Protein AF-A0A7K4G2T4-F1 (afdb_monomer)

Secondary structure (DSSP, 8-state):
-HHHHHHHHHHHHHHTTHHHH---SEEEEEETTEEEEEEEETTEEEEEEE-TTS-TTHHHHHHHHHHT-

Solvent-accessible surface area (backbone atoms only — not comparable to full-atom values): 4242 Å² total; per-residue (Å²): 113,68,70,61,54,55,49,52,51,56,53,56,64,50,58,76,42,28,90,82,72,47,76,74,75,61,50,80,45,86,43,98,78,25,29,39,37,39,33,64,54,88,95,45,74,50,77,46,77,45,58,56,85,57,55,81,75,55,52,59,52,53,50,53,51,63,78,72,105

Mean predicted aligned error: 3.1 Å

Sequence (69 aa):
EMLLMELALRVTMRKEFDKQLGCVNFALASRERALAISFLINDDILYVVSEPDADYGMLPKKILQIIHS

pLDDT: mean 93.03, std 4.28, range [67.0, 96.94]

Nearest PDB structures (foldseek):
  7yh1-assembly2_C  TM=7.450E-01  e=5.685E-03  Promethearchaeum syntrophicum
  2zl1-assembly1_B  TM=8.046E-01  e=3.205E-02  unclassified
  3cpt-assembly1_B  TM=8.118E-01  e=4.707E-02  unclassified
  9jue-assembly1_E  TM=7.274E-01  e=5.704E-02  Promethearchaeum syntrophicum
  5x6u-assembly1_B  TM=7.319E-01  e=7.857E-02  Homo sapiens

Radius of gyration: 12.33 Å; Cα contacts (8 Å, |Δi|>4): 65; chains: 1; bounding box: 32×27×30 Å

Foldseek 3Di:
DVVVVVVVVVQVVVVVCCVPPNHDQKDWDQDPFWIWIWGDQPPDIDIDIDGNPPDPVPVSVVVSVVSVD

Structure (mmCIF, N/CA/C/O backbone):
data_AF-A0A7K4G2T4-F1
#
_entry.id   AF-A0A7K4G2T4-F1
#
loop_
_atom_site.group_PDB
_atom_site.id
_atom_site.type_symbol
_atom_site.label_atom_id
_atom_site.label_alt_id
_atom_site.label_comp_id
_atom_site.label_asym_id
_atom_site.label_entity_id
_atom_site.label_seq_id
_atom_site.pdbx_PDB_ins_code
_atom_site.Cartn_x
_atom_site.Cartn_y
_atom_site.Cartn_z
_atom_site.occupancy
_atom_site.B_iso_or_equiv
_atom_site.auth_seq_id
_atom_site.auth_comp_id
_atom_site.auth_asym_id
_atom_site.auth_atom_id
_atom_site.pdbx_PDB_model_num
ATOM 1 N N . GLU A 1 1 ? 7.794 -15.948 3.444 1.00 67.00 1 GLU A N 1
ATOM 2 C CA . GLU A 1 1 ? 7.164 -15.768 4.770 1.00 67.00 1 GLU A CA 1
ATOM 3 C C . GLU A 1 1 ? 7.396 -14.372 5.361 1.00 67.00 1 GLU A C 1
ATOM 5 O O . GLU A 1 1 ? 6.425 -13.663 5.589 1.00 67.00 1 GLU A O 1
ATOM 10 N N . MET A 1 2 ? 8.647 -13.904 5.496 1.00 92.94 2 MET A N 1
ATOM 11 C CA . MET A 1 2 ? 8.958 -12.590 6.100 1.00 92.94 2 MET A CA 1
ATOM 12 C C . MET A 1 2 ? 8.274 -11.375 5.447 1.00 92.94 2 MET A C 1
ATOM 14 O O . MET A 1 2 ? 7.916 -10.440 6.152 1.00 92.94 2 MET A O 1
ATOM 18 N N . LEU A 1 3 ? 8.066 -11.381 4.124 1.00 89.31 3 LEU A N 1
ATOM 19 C CA . LEU A 1 3 ? 7.422 -10.269 3.410 1.00 89.31 3 LEU A CA 1
ATOM 20 C C . LEU A 1 3 ? 5.982 -10.014 3.888 1.00 89.31 3 LEU A C 1
ATOM 22 O O . LEU A 1 3 ? 5.589 -8.866 4.068 1.00 89.31 3 LEU A O 1
ATOM 26 N N . LEU A 1 4 ? 5.206 -11.079 4.103 1.00 90.75 4 LEU A N 1
ATOM 27 C CA . LEU A 1 4 ? 3.814 -10.968 4.547 1.00 90.75 4 LEU A CA 1
ATOM 28 C C . LEU A 1 4 ? 3.736 -10.578 6.027 1.00 90.75 4 LEU A C 1
ATOM 30 O O . LEU A 1 4 ? 2.889 -9.772 6.400 1.00 90.75 4 LEU A 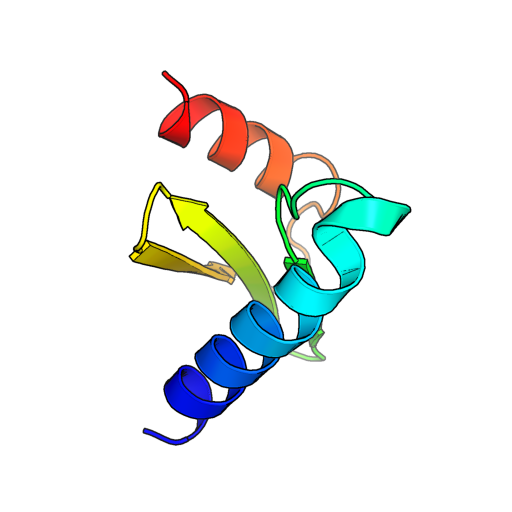O 1
ATOM 34 N N . MET A 1 5 ? 4.661 -11.081 6.852 1.00 94.56 5 MET A N 1
ATOM 35 C CA . MET A 1 5 ? 4.779 -10.679 8.257 1.00 94.56 5 MET A CA 1
ATOM 36 C C . MET A 1 5 ? 5.118 -9.188 8.391 1.00 94.56 5 MET A C 1
ATOM 38 O O . MET A 1 5 ? 4.500 -8.466 9.168 1.00 94.56 5 MET A O 1
ATOM 42 N N . GLU A 1 6 ? 6.080 -8.707 7.601 1.00 94.88 6 GLU A N 1
ATOM 43 C CA . GLU A 1 6 ? 6.474 -7.297 7.583 1.00 94.88 6 GLU A CA 1
ATOM 44 C C . GLU A 1 6 ? 5.332 -6.391 7.100 1.00 94.88 6 GLU A C 1
ATOM 46 O O . GL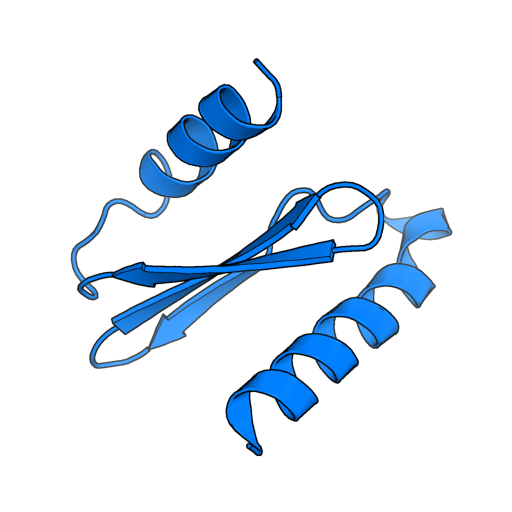U A 1 6 ? 5.097 -5.324 7.673 1.00 94.88 6 GLU A O 1
ATOM 51 N N . LEU A 1 7 ? 4.568 -6.835 6.099 1.00 94.75 7 LEU A N 1
ATOM 52 C CA . LEU A 1 7 ? 3.360 -6.149 5.655 1.00 94.75 7 LEU A CA 1
ATOM 53 C C . LEU A 1 7 ? 2.317 -6.053 6.777 1.00 94.75 7 LEU A C 1
ATOM 55 O O . LEU A 1 7 ? 1.839 -4.953 7.059 1.00 94.75 7 LEU A O 1
ATOM 59 N N . ALA A 1 8 ? 1.995 -7.175 7.425 1.00 93.69 8 ALA A N 1
ATOM 60 C CA . ALA A 1 8 ? 1.018 -7.227 8.508 1.00 93.69 8 ALA A CA 1
ATOM 61 C C . ALA A 1 8 ? 1.417 -6.301 9.665 1.00 93.69 8 ALA A C 1
ATOM 63 O O . ALA A 1 8 ? 0.605 -5.499 10.121 1.00 93.69 8 ALA A O 1
ATOM 64 N N . LEU A 1 9 ? 2.693 -6.322 10.068 1.00 95.44 9 LEU A N 1
ATOM 65 C CA . LEU A 1 9 ? 3.205 -5.434 11.109 1.00 95.44 9 LEU A CA 1
ATOM 66 C C . LEU A 1 9 ? 3.028 -3.958 10.734 1.00 95.44 9 LEU A C 1
ATOM 68 O O . LEU A 1 9 ? 2.554 -3.169 11.548 1.00 95.44 9 LEU A O 1
ATOM 72 N N . ARG A 1 10 ? 3.360 -3.569 9.496 1.00 95.06 10 ARG A N 1
ATOM 73 C CA . ARG A 1 10 ? 3.172 -2.184 9.038 1.00 95.06 10 ARG A CA 1
ATOM 74 C C . ARG A 1 10 ? 1.704 -1.772 8.984 1.00 95.06 10 ARG A C 1
ATOM 76 O O . ARG A 1 10 ? 1.410 -0.597 9.183 1.00 95.06 10 ARG A O 1
ATOM 83 N N . VAL A 1 11 ? 0.790 -2.688 8.677 1.00 94.25 11 VAL A N 1
ATOM 84 C CA . VAL A 1 11 ? -0.651 -2.410 8.732 1.00 94.25 11 VAL A CA 1
ATOM 85 C C . VAL A 1 11 ? -1.084 -2.168 10.177 1.00 94.25 11 VAL A C 1
ATOM 87 O O . VAL A 1 11 ? -1.682 -1.131 10.452 1.00 94.25 11 VAL A O 1
ATOM 90 N N . THR A 1 12 ? -0.705 -3.048 11.106 1.00 94.31 12 THR A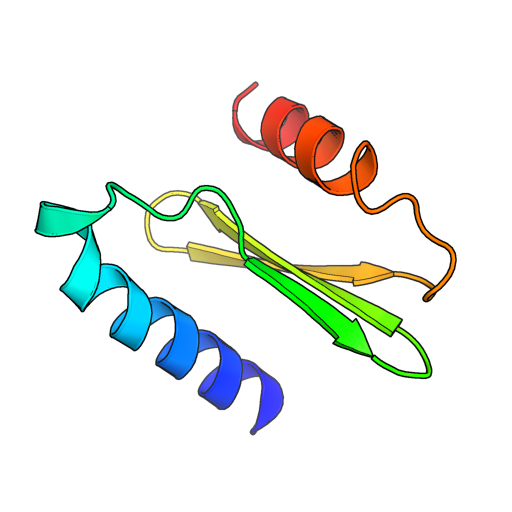 N 1
ATOM 91 C CA . THR A 1 12 ? -1.026 -2.910 12.535 1.00 94.31 12 THR A CA 1
ATOM 92 C C . THR A 1 12 ? -0.481 -1.612 13.121 1.00 94.31 12 THR A C 1
ATOM 94 O O . THR A 1 12 ? -1.228 -0.845 13.715 1.00 94.31 12 THR A O 1
ATOM 97 N N . MET A 1 13 ? 0.795 -1.306 12.878 1.00 95.69 13 MET A N 1
ATOM 98 C CA . MET A 1 13 ? 1.433 -0.090 13.389 1.00 95.69 13 MET A CA 1
ATOM 99 C C . MET A 1 13 ? 0.768 1.192 12.877 1.00 95.69 13 MET A C 1
ATOM 101 O O . MET A 1 13 ? 0.792 2.201 13.570 1.00 95.69 13 MET A O 1
ATOM 105 N N . ARG A 1 14 ? 0.186 1.187 11.670 1.00 94.50 14 ARG A N 1
ATOM 106 C CA . ARG A 1 14 ? -0.511 2.368 11.139 1.00 94.50 14 ARG A CA 1
ATOM 107 C C . ARG A 1 14 ? -1.883 2.582 11.769 1.00 94.50 14 ARG A C 1
ATOM 109 O O . ARG A 1 14 ? -2.243 3.737 11.965 1.00 94.50 14 ARG A O 1
ATOM 116 N N . LYS A 1 15 ? -2.593 1.505 12.133 1.00 93.12 15 LYS A N 1
ATOM 117 C CA . LYS A 1 15 ? -3.903 1.587 12.806 1.00 93.12 15 LYS A CA 1
ATOM 118 C C . LYS A 1 15 ? -3.832 2.354 14.132 1.00 93.12 15 LYS A C 1
ATOM 120 O O . LYS A 1 15 ? -4.783 3.031 14.510 1.00 93.12 15 LYS A O 1
ATOM 125 N N . GLU A 1 16 ? -2.677 2.338 14.798 1.00 96.19 16 GLU A N 1
ATOM 126 C CA . GLU A 1 16 ? -2.428 3.131 16.014 1.00 96.19 16 GLU A CA 1
ATOM 127 C C . GLU A 1 16 ? -2.564 4.652 15.800 1.00 96.19 16 GLU A C 1
ATOM 129 O O . GLU A 1 16 ? -2.765 5.400 16.757 1.00 96.19 16 GLU A O 1
ATOM 134 N N . PHE A 1 17 ? -2.480 5.122 14.551 1.00 95.75 17 PHE A N 1
ATOM 135 C CA . PHE A 1 17 ? -2.598 6.535 14.190 1.00 95.75 17 PHE A CA 1
ATOM 136 C C . PHE A 1 17 ? -3.963 6.901 13.593 1.00 95.75 17 PHE A C 1
ATOM 138 O O . PHE A 1 17 ? -4.167 8.064 13.236 1.00 95.75 17 PHE A O 1
ATOM 145 N N . ASP A 1 18 ? -4.911 5.961 13.507 1.00 95.19 18 ASP A N 1
ATOM 146 C CA . ASP A 1 18 ? -6.210 6.191 12.858 1.00 95.19 18 ASP A CA 1
ATOM 147 C C . ASP A 1 18 ? -7.009 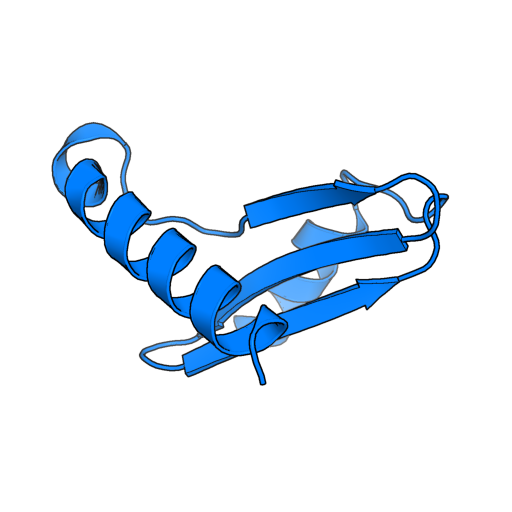7.306 13.553 1.00 95.19 18 ASP A C 1
ATOM 149 O O . ASP A 1 18 ? -7.708 8.079 12.899 1.00 95.19 18 ASP A O 1
ATOM 153 N N . LYS A 1 19 ? -6.865 7.460 14.877 1.00 95.69 19 LYS A N 1
ATOM 154 C CA . LYS A 1 19 ? -7.529 8.542 15.627 1.00 95.69 19 LYS A CA 1
ATOM 155 C C . LYS A 1 19 ? -7.013 9.933 15.247 1.00 95.69 19 LYS A C 1
ATOM 157 O O . LYS A 1 19 ? -7.746 10.905 15.401 1.00 95.69 19 LYS A O 1
ATOM 162 N N . GLN A 1 20 ? -5.766 10.039 14.793 1.00 96.94 20 GLN A N 1
ATOM 163 C CA . GLN A 1 20 ? -5.101 11.303 14.480 1.00 96.94 20 GLN A CA 1
ATOM 164 C C . GLN A 1 20 ? -5.129 11.615 12.980 1.00 96.94 20 GLN A C 1
ATOM 166 O O . GLN A 1 20 ? -5.245 12.779 12.607 1.00 96.94 20 GLN A O 1
ATOM 171 N N . LEU A 1 21 ? -4.991 10.594 12.129 1.00 96.12 21 LEU A N 1
ATOM 172 C CA . LEU A 1 21 ? -4.793 10.744 10.683 1.00 96.12 21 LEU A CA 1
ATOM 173 C C . LEU A 1 21 ? -5.957 10.194 9.847 1.00 96.12 21 LEU A C 1
ATOM 175 O O . LEU A 1 21 ? -5.989 10.410 8.635 1.00 96.12 21 LEU A O 1
ATOM 179 N N . GLY A 1 22 ? -6.913 9.514 10.483 1.00 94.44 22 GLY A N 1
ATOM 180 C CA . GLY A 1 22 ? -7.920 8.713 9.798 1.00 94.44 22 GLY A CA 1
ATOM 181 C C . GLY A 1 22 ? -7.364 7.378 9.301 1.00 94.44 22 GLY A C 1
ATOM 182 O O . GLY A 1 22 ? -6.162 7.116 9.364 1.00 94.44 22 GLY A O 1
ATOM 183 N N . CYS A 1 23 ? -8.261 6.531 8.795 1.00 92.00 23 CYS A N 1
ATOM 184 C CA . CYS A 1 23 ? -7.910 5.205 8.300 1.00 92.00 23 CYS A CA 1
ATOM 185 C C . CYS A 1 23 ? -6.986 5.270 7.073 1.00 92.00 23 CYS A C 1
ATOM 187 O O . CYS A 1 23 ? -7.129 6.119 6.187 1.00 92.00 23 CYS A O 1
ATOM 189 N N . VAL A 1 24 ? -6.080 4.299 6.970 1.00 92.88 24 VAL A N 1
ATOM 190 C CA . VAL A 1 24 ? -5.215 4.136 5.795 1.00 92.88 24 VAL A CA 1
ATOM 191 C C . VAL A 1 24 ? -6.026 3.648 4.593 1.00 92.88 24 VAL A C 1
ATOM 193 O O . VAL A 1 24 ? -6.473 2.506 4.568 1.00 92.88 24 VAL A O 1
ATOM 196 N N . ASN A 1 25 ? -6.132 4.477 3.551 1.00 91.25 25 ASN A N 1
ATOM 197 C CA . ASN A 1 25 ? -6.732 4.068 2.272 1.00 91.25 25 ASN A CA 1
ATOM 198 C C . ASN A 1 25 ? -5.840 3.067 1.517 1.00 91.25 25 ASN A C 1
ATOM 200 O O . ASN A 1 25 ? -6.305 2.054 1.004 1.00 91.25 25 ASN A O 1
ATOM 204 N N . PHE A 1 26 ? -4.540 3.365 1.435 1.00 94.44 26 PHE A N 1
ATOM 205 C CA . PHE A 1 26 ? -3.514 2.484 0.880 1.00 94.44 26 PHE A CA 1
ATOM 206 C C . PHE A 1 26 ? -2.126 2.906 1.371 1.00 94.44 26 PHE A C 1
ATOM 208 O O . PHE A 1 26 ? -1.920 4.048 1.785 1.00 94.44 26 PHE A O 1
ATOM 215 N N . ALA A 1 27 ? -1.158 1.997 1.293 1.00 94.94 27 ALA A N 1
ATOM 216 C CA . ALA A 1 27 ? 0.253 2.298 1.506 1.00 94.94 27 ALA A CA 1
ATOM 217 C C . ALA A 1 27 ? 1.064 1.854 0.292 1.00 94.94 27 ALA A C 1
ATOM 219 O O . ALA A 1 27 ? 0.826 0.784 -0.260 1.00 94.94 27 ALA A O 1
ATOM 220 N N . LEU A 1 28 ? 2.034 2.671 -0.108 1.00 94.31 28 LEU A N 1
ATOM 221 C CA . LEU A 1 28 ? 2.867 2.441 -1.280 1.00 94.31 28 LEU A CA 1
ATOM 222 C C . LEU A 1 28 ? 4.340 2.454 -0.870 1.00 94.31 28 LEU A C 1
ATOM 224 O O . LEU A 1 28 ? 4.772 3.292 -0.080 1.00 94.31 28 LEU A O 1
ATOM 228 N N . ALA A 1 29 ? 5.110 1.520 -1.414 1.00 93.44 29 ALA A N 1
ATOM 229 C CA . ALA A 1 29 ? 6.554 1.457 -1.286 1.00 93.44 29 ALA A CA 1
ATOM 230 C C . ALA A 1 29 ? 7.165 1.355 -2.686 1.00 93.44 29 ALA A C 1
ATOM 232 O O . ALA A 1 29 ? 7.051 0.318 -3.343 1.00 93.44 29 ALA A O 1
ATOM 233 N N . SER A 1 30 ? 7.818 2.434 -3.121 1.00 93.56 30 SER A N 1
ATOM 234 C CA . SER A 1 30 ? 8.671 2.416 -4.309 1.00 93.56 30 SER A CA 1
ATOM 235 C C . SER A 1 30 ? 9.969 1.694 -3.955 1.00 93.56 30 SER A C 1
ATOM 237 O O . SER A 1 30 ? 10.653 2.060 -2.996 1.00 93.56 30 SER A O 1
ATOM 239 N N . ARG A 1 31 ? 10.271 0.616 -4.674 1.00 91.94 31 ARG A N 1
ATOM 240 C CA . ARG A 1 31 ? 11.515 -0.147 -4.564 1.00 91.94 31 ARG A CA 1
ATOM 241 C C . ARG A 1 31 ? 12.235 -0.078 -5.902 1.00 91.94 31 ARG A C 1
ATOM 243 O O . ARG A 1 31 ? 11.602 0.093 -6.936 1.00 91.94 31 ARG A O 1
ATOM 250 N N . GLU A 1 32 ? 13.542 -0.321 -5.883 1.00 94.94 32 GLU A N 1
ATOM 251 C CA . GLU A 1 32 ? 14.397 -0.306 -7.081 1.00 94.94 32 GLU A CA 1
ATOM 252 C C . GLU A 1 32 ? 13.812 -1.107 -8.259 1.00 94.94 32 GLU A C 1
ATOM 254 O O . GLU A 1 32 ? 13.950 -0.708 -9.408 1.00 94.94 32 GLU A O 1
ATOM 259 N N . ARG A 1 33 ? 13.144 -2.231 -7.971 1.00 95.38 33 ARG A N 1
ATOM 260 C CA . ARG A 1 33 ? 12.657 -3.183 -8.983 1.00 95.38 33 ARG A CA 1
ATOM 261 C C . ARG A 1 33 ? 11.158 -3.441 -8.938 1.00 95.38 33 ARG A C 1
ATOM 263 O O . ARG A 1 33 ? 10.692 -4.362 -9.592 1.00 95.38 33 ARG A O 1
ATOM 270 N N . ALA A 1 34 ? 10.423 -2.720 -8.098 1.00 94.75 34 ALA A N 1
ATOM 271 C CA . ALA A 1 34 ? 8.997 -2.960 -7.949 1.00 94.75 34 ALA A CA 1
ATOM 272 C C . ALA A 1 34 ? 8.295 -1.804 -7.251 1.00 94.75 34 ALA A C 1
ATOM 274 O O . ALA A 1 34 ? 8.824 -1.190 -6.324 1.00 94.75 34 ALA A O 1
ATOM 275 N N . LEU A 1 35 ? 7.036 -1.616 -7.605 1.00 95.06 35 LEU A N 1
ATOM 276 C CA . LEU A 1 35 ? 6.097 -0.839 -6.828 1.00 95.06 35 LEU A CA 1
ATOM 277 C C . LEU A 1 35 ? 5.222 -1.790 -6.012 1.00 95.06 35 LEU A C 1
ATOM 279 O O . LEU A 1 35 ? 4.453 -2.566 -6.576 1.00 95.06 35 LEU A O 1
ATOM 283 N N . ALA A 1 36 ? 5.351 -1.741 -4.686 1.00 95.25 36 ALA A N 1
ATOM 284 C CA . ALA A 1 36 ? 4.537 -2.534 -3.771 1.00 95.25 36 ALA A CA 1
ATOM 285 C C . ALA A 1 36 ? 3.442 -1.662 -3.152 1.00 95.25 36 ALA A C 1
ATOM 287 O O . ALA A 1 36 ? 3.745 -0.640 -2.536 1.00 95.25 36 ALA A O 1
ATOM 288 N N . ILE A 1 37 ? 2.185 -2.077 -3.280 1.00 96.00 37 ILE A N 1
ATOM 289 C CA . ILE A 1 37 ? 1.022 -1.340 -2.786 1.00 96.00 37 ILE A CA 1
ATOM 290 C C . ILE A 1 37 ? 0.178 -2.272 -1.923 1.00 96.00 37 ILE A C 1
ATOM 292 O O . ILE A 1 37 ? -0.049 -3.424 -2.282 1.00 96.00 37 ILE A O 1
ATOM 296 N N . SER A 1 38 ? -0.288 -1.782 -0.782 1.00 95.94 38 SER A N 1
ATOM 297 C CA . SER A 1 38 ? -1.202 -2.513 0.089 1.00 95.94 38 SER A CA 1
ATOM 298 C C . SER A 1 38 ? -2.483 -1.731 0.325 1.00 95.94 38 SER A C 1
ATOM 300 O O . SER A 1 38 ? -2.415 -0.539 0.633 1.00 95.94 38 SER A O 1
ATOM 302 N N . PHE A 1 39 ? -3.616 -2.421 0.260 1.00 95.56 39 PHE A N 1
ATOM 303 C CA . PHE A 1 39 ? -4.945 -1.889 0.550 1.00 95.56 39 PHE A CA 1
ATOM 304 C C . PHE A 1 39 ? -5.573 -2.682 1.691 1.00 95.56 39 PHE A C 1
ATOM 306 O O . PHE A 1 39 ? -5.372 -3.895 1.786 1.00 95.56 39 PHE A O 1
ATOM 313 N N . LEU A 1 40 ? -6.331 -1.994 2.540 1.00 91.75 40 LEU A N 1
ATOM 314 C CA . LEU A 1 40 ? -7.210 -2.637 3.509 1.00 91.75 40 LEU A CA 1
ATOM 315 C C . LEU A 1 40 ? -8.548 -2.925 2.829 1.00 91.75 40 LEU A C 1
ATOM 317 O O . LEU A 1 40 ? -9.161 -2.015 2.277 1.00 91.75 40 LEU A O 1
ATOM 321 N N . ILE A 1 41 ? -8.984 -4.182 2.868 1.00 90.69 41 ILE A N 1
ATOM 322 C CA . ILE A 1 41 ? -10.299 -4.613 2.391 1.00 90.69 41 ILE A CA 1
ATOM 323 C C . ILE A 1 41 ? -10.979 -5.305 3.563 1.00 90.69 41 ILE A C 1
ATOM 325 O O . ILE A 1 41 ? -10.738 -6.481 3.823 1.00 90.69 41 ILE A O 1
ATOM 329 N N . ASN A 1 42 ? -11.811 -4.563 4.293 1.00 85.12 42 ASN A N 1
ATOM 330 C CA . ASN A 1 42 ? -12.352 -5.002 5.581 1.00 85.12 42 ASN A CA 1
ATOM 331 C C . ASN A 1 42 ? -11.209 -5.392 6.544 1.00 85.12 42 ASN A C 1
ATOM 333 O O . ASN A 1 42 ? -10.381 -4.544 6.887 1.00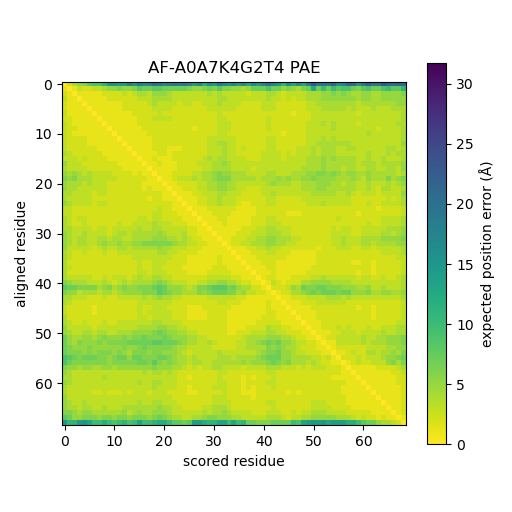 85.12 42 ASN A O 1
ATOM 337 N N . ASP A 1 43 ? -11.144 -6.664 6.942 1.00 86.00 43 ASP A N 1
ATOM 338 C CA . ASP A 1 43 ? -10.101 -7.216 7.813 1.00 86.00 43 ASP A CA 1
ATOM 339 C C . ASP A 1 43 ? -8.931 -7.852 7.042 1.00 86.00 43 ASP A C 1
ATOM 341 O O . ASP A 1 43 ? -7.912 -8.200 7.643 1.00 86.00 43 ASP A O 1
ATOM 345 N N . ASP A 1 44 ? -9.040 -7.948 5.714 1.00 91.31 44 ASP A N 1
ATOM 346 C CA . ASP A 1 44 ? -8.020 -8.517 4.840 1.00 91.31 44 ASP A CA 1
ATOM 347 C C . ASP A 1 44 ? -7.088 -7.448 4.256 1.00 91.31 44 ASP A C 1
ATOM 349 O O . ASP A 1 44 ? -7.407 -6.258 4.149 1.00 91.31 44 ASP A O 1
ATOM 353 N N . ILE A 1 45 ? -5.899 -7.894 3.840 1.00 93.50 45 ILE A N 1
ATOM 354 C CA . ILE A 1 45 ? -4.888 -7.047 3.205 1.00 93.50 45 ILE A CA 1
ATOM 355 C C . ILE A 1 45 ? -4.695 -7.506 1.760 1.00 93.50 45 ILE A C 1
ATOM 357 O O . ILE A 1 45 ? -4.151 -8.582 1.506 1.00 93.50 45 ILE A O 1
ATOM 361 N N . LEU A 1 46 ? -5.062 -6.653 0.803 1.00 94.94 46 LEU A N 1
ATOM 362 C CA . LEU A 1 46 ? -4.697 -6.846 -0.597 1.00 94.94 46 LEU A CA 1
ATOM 363 C C . LEU A 1 46 ? -3.282 -6.312 -0.820 1.00 94.94 46 LEU A C 1
ATOM 365 O O . LEU A 1 46 ? -3.032 -5.118 -0.657 1.00 94.94 46 LEU A O 1
ATOM 369 N N . TYR A 1 47 ? -2.370 -7.191 -1.229 1.00 95.56 47 TYR A N 1
ATOM 370 C CA . TYR A 1 47 ? -0.997 -6.840 -1.575 1.00 95.56 47 TYR A CA 1
ATOM 371 C C . TYR A 1 47 ? -0.780 -6.933 -3.086 1.00 95.56 47 TYR A C 1
ATOM 373 O O . TYR A 1 47 ? -0.945 -7.995 -3.681 1.00 95.56 47 TYR A O 1
ATOM 381 N N . VAL A 1 48 ? -0.397 -5.817 -3.700 1.00 95.31 48 VAL A N 1
ATOM 382 C CA . VAL A 1 48 ? -0.167 -5.678 -5.140 1.00 95.31 48 VAL A CA 1
ATOM 383 C C . VAL A 1 48 ? 1.296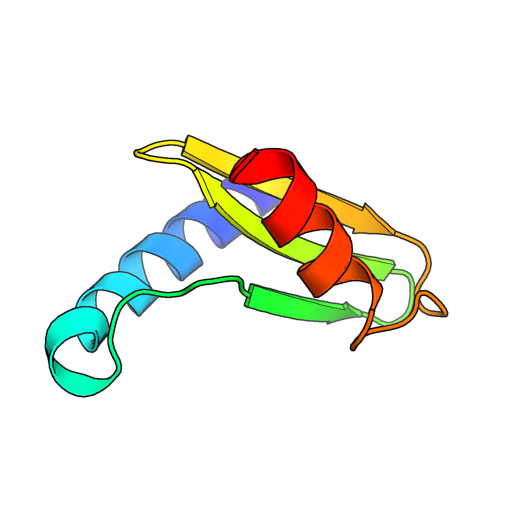 -5.346 -5.378 1.00 95.31 48 VAL A C 1
ATOM 385 O O . VAL A 1 48 ? 1.871 -4.489 -4.707 1.00 95.31 48 VAL A O 1
ATOM 388 N N . VAL A 1 49 ? 1.895 -6.010 -6.361 1.00 94.88 49 VAL A N 1
ATOM 389 C CA . VAL A 1 49 ? 3.246 -5.719 -6.839 1.00 94.88 49 VAL A CA 1
ATOM 390 C C . VAL A 1 49 ? 3.165 -5.443 -8.333 1.00 94.88 49 VAL A C 1
ATOM 392 O O . VAL A 1 49 ? 2.501 -6.173 -9.063 1.00 94.88 49 VAL A O 1
ATOM 395 N N . SER A 1 50 ? 3.825 -4.381 -8.776 1.00 94.88 50 SER A N 1
ATOM 396 C CA . SER A 1 50 ? 3.927 -4.004 -10.188 1.00 94.88 50 SER A CA 1
ATOM 397 C C . SER A 1 50 ? 5.348 -3.566 -10.526 1.00 94.88 50 SER A C 1
ATOM 399 O O . SER A 1 50 ? 6.176 -3.406 -9.625 1.00 94.88 50 SER A O 1
ATOM 401 N N . GLU A 1 51 ? 5.617 -3.371 -11.813 1.00 94.69 51 GLU A N 1
ATOM 402 C CA . GLU A 1 51 ? 6.863 -2.781 -12.301 1.00 94.69 51 GLU A CA 1
ATOM 403 C C . GLU A 1 51 ? 7.099 -1.381 -11.688 1.00 94.69 51 GLU A C 1
ATOM 405 O O . GLU A 1 51 ? 6.143 -0.686 -11.325 1.00 94.69 51 GLU A O 1
ATOM 410 N N . PRO A 1 52 ? 8.362 -0.954 -11.512 1.00 92.38 52 PRO A N 1
ATOM 411 C CA . PRO A 1 52 ? 8.691 0.301 -10.828 1.00 92.38 52 PRO A CA 1
ATOM 412 C C . PRO A 1 52 ? 8.287 1.566 -11.605 1.00 92.38 52 PRO A C 1
ATOM 414 O O . PRO A 1 52 ? 8.252 2.654 -11.026 1.00 92.38 52 PRO A O 1
ATOM 417 N N . ASP A 1 53 ? 7.991 1.440 -12.899 1.00 92.19 53 ASP A N 1
ATOM 418 C CA . ASP A 1 53 ? 7.535 2.515 -13.785 1.00 92.19 53 ASP A CA 1
ATOM 419 C C . ASP A 1 53 ? 6.004 2.682 -13.807 1.00 92.19 53 ASP A C 1
ATOM 421 O O . ASP A 1 53 ? 5.486 3.577 -14.479 1.00 92.19 53 ASP A O 1
ATOM 425 N N . ALA A 1 54 ? 5.271 1.865 -13.043 1.00 92.19 54 ALA A N 1
ATOM 426 C CA . ALA A 1 54 ? 3.832 2.001 -12.893 1.00 92.19 54 ALA A CA 1
ATOM 427 C C . ALA A 1 54 ? 3.441 3.364 -12.288 1.00 92.19 54 ALA A C 1
ATOM 429 O O . ALA A 1 54 ? 4.086 3.888 -11.378 1.00 92.19 54 ALA A O 1
ATOM 430 N N . ASP A 1 55 ? 2.331 3.932 -12.769 1.00 91.88 55 ASP A N 1
ATOM 431 C CA . ASP A 1 55 ? 1.864 5.255 -12.345 1.00 91.88 55 ASP A CA 1
ATOM 432 C C . ASP A 1 55 ? 1.403 5.259 -10.874 1.00 91.88 55 ASP A C 1
ATOM 434 O O . ASP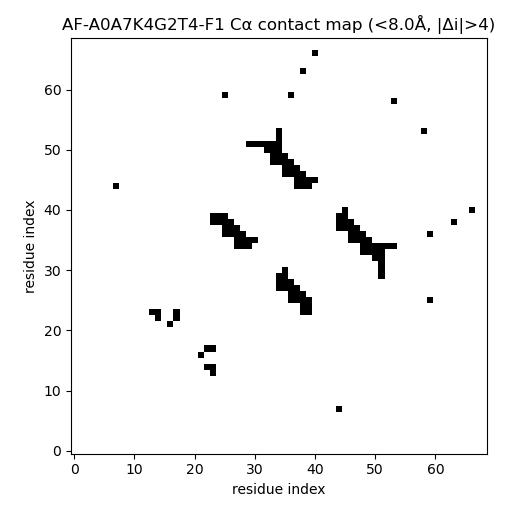 A 1 55 ? 0.335 4.744 -10.525 1.00 91.88 55 ASP A O 1
ATOM 438 N N . TYR A 1 56 ? 2.198 5.913 -10.022 1.00 87.88 56 TYR A N 1
ATOM 439 C CA . TYR A 1 56 ? 1.973 6.078 -8.582 1.00 87.88 56 TYR A CA 1
ATOM 440 C C . TYR A 1 56 ? 0.648 6.758 -8.216 1.00 87.88 56 TYR A C 1
ATOM 442 O O . TYR A 1 56 ? 0.112 6.521 -7.134 1.00 87.88 56 TYR A O 1
ATOM 450 N N . GLY A 1 57 ? 0.138 7.645 -9.069 1.00 87.50 57 GLY A N 1
ATOM 451 C CA . GLY A 1 57 ? -1.069 8.423 -8.805 1.00 87.50 57 GLY A CA 1
ATOM 452 C C . GLY A 1 57 ? -2.334 7.744 -9.318 1.00 87.50 57 GLY A C 1
ATOM 453 O O . GLY A 1 57 ? -3.383 7.831 -8.677 1.00 87.50 57 GLY A O 1
ATOM 454 N N . MET A 1 58 ? -2.244 7.071 -10.463 1.00 94.19 58 MET A N 1
ATOM 455 C CA . MET A 1 58 ? -3.383 6.463 -11.146 1.00 94.19 58 MET A CA 1
ATOM 456 C C . MET A 1 58 ? -3.626 5.022 -10.717 1.00 94.19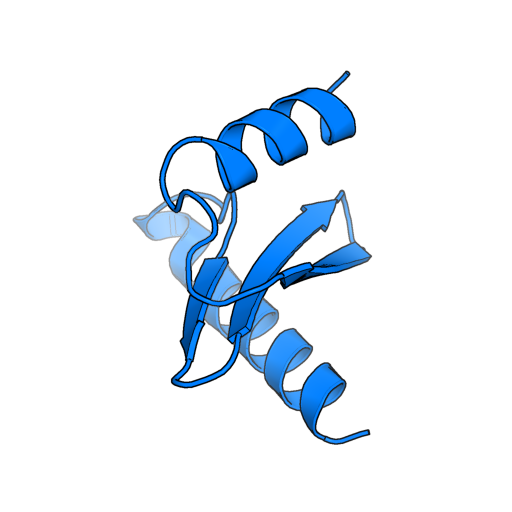 58 MET A C 1
ATOM 458 O O . MET A 1 58 ? -4.785 4.645 -10.531 1.00 94.19 58 MET A O 1
ATOM 462 N N . LEU A 1 59 ? -2.573 4.216 -10.546 1.00 94.44 59 LEU A N 1
ATOM 463 C CA . LEU A 1 59 ? -2.724 2.796 -10.227 1.00 94.44 59 LEU A CA 1
ATOM 464 C C . LEU A 1 59 ? -3.455 2.583 -8.890 1.00 94.44 59 LEU A C 1
ATOM 466 O O . LEU A 1 59 ? -4.460 1.867 -8.897 1.00 94.44 59 LEU A O 1
ATOM 470 N N . PRO A 1 60 ? -3.075 3.241 -7.770 1.00 95.19 60 PRO A N 1
ATOM 471 C CA . PRO A 1 60 ? -3.792 3.050 -6.515 1.00 95.19 60 PRO A CA 1
ATOM 472 C C . PRO A 1 60 ? -5.247 3.511 -6.585 1.00 95.19 60 PRO A C 1
ATOM 474 O O . PRO A 1 60 ? -6.123 2.842 -6.050 1.00 95.19 60 PRO A O 1
ATOM 477 N N . LYS A 1 61 ? -5.530 4.614 -7.291 1.00 94.31 61 LYS A N 1
ATOM 478 C CA . LYS A 1 61 ? -6.897 5.135 -7.446 1.00 94.31 61 LYS A CA 1
ATOM 479 C C . LYS A 1 61 ? -7.795 4.181 -8.229 1.00 94.31 61 LYS A C 1
ATOM 481 O O . LYS A 1 61 ? -8.939 3.984 -7.838 1.00 94.31 61 LYS A O 1
ATOM 486 N N . LYS A 1 62 ? -7.283 3.577 -9.305 1.00 95.62 62 LYS A N 1
ATOM 487 C CA . LYS A 1 62 ? -8.027 2.573 -10.080 1.00 95.62 62 LYS A CA 1
ATOM 488 C C . LYS A 1 62 ? -8.321 1.330 -9.245 1.00 95.62 62 LYS A C 1
ATOM 490 O O . LYS A 1 62 ? -9.437 0.830 -9.284 1.00 95.62 62 LYS A O 1
ATOM 495 N N . ILE A 1 63 ? -7.350 0.861 -8.460 1.00 95.50 63 ILE A N 1
ATOM 496 C CA . ILE A 1 63 ? -7.559 -0.283 -7.563 1.00 95.50 63 ILE A CA 1
ATOM 497 C C . ILE A 1 63 ? -8.600 0.063 -6.493 1.00 95.50 63 ILE A C 1
ATOM 499 O O . ILE A 1 63 ? -9.531 -0.710 -6.311 1.00 95.50 63 ILE A O 1
ATOM 503 N N . LEU A 1 64 ? -8.508 1.242 -5.86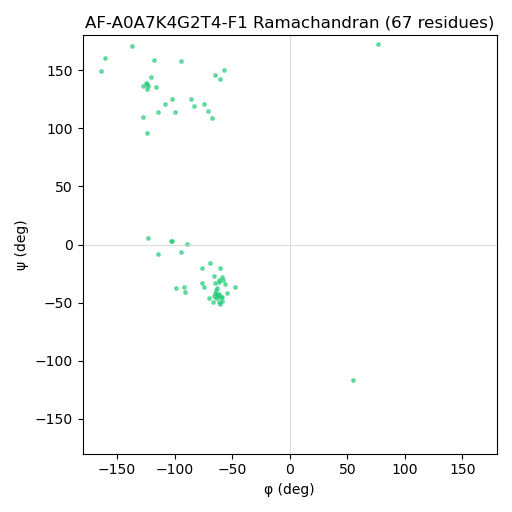3 1.00 94.19 64 LEU A N 1
ATOM 504 C CA . LEU A 1 64 ? -9.515 1.729 -4.909 1.00 94.19 64 LEU A CA 1
ATOM 505 C C . LEU A 1 64 ? -10.926 1.749 -5.510 1.00 94.19 64 LEU A C 1
ATOM 507 O O . LEU A 1 64 ? -11.879 1.369 -4.843 1.00 94.19 64 LEU A O 1
ATOM 511 N N . GLN A 1 65 ? -11.067 2.180 -6.766 1.00 95.06 65 GLN A N 1
ATOM 512 C CA . GLN A 1 65 ? -12.357 2.151 -7.460 1.00 95.06 65 GLN A CA 1
ATOM 513 C C . GLN A 1 65 ? -12.877 0.720 -7.619 1.00 95.06 65 GLN A C 1
ATOM 515 O O . GLN A 1 65 ? -14.049 0.488 -7.360 1.00 95.06 65 GLN A O 1
ATOM 520 N N . ILE A 1 66 ? -12.019 -0.232 -7.997 1.00 94.44 66 ILE A N 1
ATOM 521 C CA . ILE A 1 66 ? -12.401 -1.639 -8.192 1.00 94.44 66 ILE A CA 1
ATOM 522 C C . ILE A 1 66 ? -12.816 -2.299 -6.874 1.00 94.44 66 ILE A C 1
ATOM 524 O O . ILE A 1 66 ? -13.814 -3.008 -6.848 1.00 94.44 66 ILE A O 1
ATOM 528 N N . ILE A 1 67 ? -12.072 -2.078 -5.787 1.00 93.06 67 ILE A N 1
ATOM 529 C CA . ILE A 1 67 ? -12.348 -2.736 -4.496 1.00 93.06 67 ILE A CA 1
ATOM 530 C C . ILE A 1 67 ? -13.551 -2.136 -3.754 1.00 93.06 67 ILE A C 1
ATOM 532 O O . ILE A 1 67 ? -14.083 -2.780 -2.857 1.00 93.06 67 ILE A O 1
ATOM 536 N N . HIS A 1 68 ? -13.944 -0.902 -4.085 1.00 87.56 68 HIS A N 1
ATOM 537 C CA . HIS A 1 68 ? -15.107 -0.220 -3.505 1.00 87.56 68 HIS A CA 1
ATOM 538 C C . HIS A 1 68 ? -16.332 -0.200 -4.437 1.00 87.56 68 HIS A C 1
ATOM 540 O O . HIS A 1 68 ? -17.326 0.443 -4.097 1.00 87.56 68 HIS A O 1
ATOM 546 N N . SER A 1 69 ? -16.246 -0.832 -5.614 1.00 80.62 69 SER A N 1
ATOM 547 C CA . SER A 1 69 ? -17.392 -1.041 -6.514 1.00 80.62 69 SER A CA 1
ATOM 548 C C . SER A 1 69 ? -18.281 -2.164 -5.997 1.00 80.62 69 SER A C 1
ATOM 550 O O . SER A 1 69 ? -19.516 -2.019 -6.124 1.00 80.62 69 SER A O 1
#